Protein AF-A0A953YL49-F1 (afdb_monomer)

Secondary structure (DSSP, 8-state):
----SS--TTS-SSSS-SSEEEBSTT-TT-EEE-GGGS-GGGSEEEEEEEEE-SHHHHHHHTT-TT----TTSEEEE-S-STTTTTS--STTSPPPPHHHHHTT-----EEESS---TT--SSEEE--SS-GGGT-GGGG--TT-EEEEETTTTEEEE-S-HHHHHHHHH-

Mean predicted aligned error: 2.86 Å

Solvent-accessible surface area (backbone atoms only — not comparable to full-atom values): 9321 Å² total; per-residue (Å²): 129,94,75,76,90,72,60,54,89,92,58,53,97,53,88,75,70,54,60,44,67,26,30,40,75,38,12,75,74,22,26,38,29,48,58,66,46,31,50,78,81,61,44,57,39,67,24,37,31,41,68,24,74,29,76,65,49,38,72,70,39,53,69,40,89,81,52,87,77,57,77,66,31,26,42,35,42,32,29,28,9,60,76,41,58,50,74,30,46,63,64,32,67,66,75,72,36,56,73,48,38,75,73,66,51,86,65,47,50,28,38,18,22,10,34,54,60,90,88,64,71,36,38,41,38,26,46,26,18,53,29,25,66,78,72,16,53,54,54,67,65,48,69,66,41,43,37,38,40,29,59,91,81,24,36,31,37,56,72,62,58,66,70,60,53,52,56,57,72,74,108

pLDDT: mean 96.92, std 3.8, range [72.56, 98.94]

Structure (mmCIF, N/CA/C/O backbone):
data_AF-A0A953YL49-F1
#
_entry.id   AF-A0A953YL49-F1
#
loop_
_atom_site.group_PDB
_atom_site.id
_atom_site.type_symbol
_atom_site.label_atom_id
_atom_site.label_alt_id
_atom_site.label_comp_id
_atom_site.label_asym_id
_atom_site.label_entity_id
_atom_site.label_seq_id
_atom_site.pdbx_PDB_ins_code
_atom_site.Cartn_x
_atom_site.Cartn_y
_atom_site.Cartn_z
_atom_site.occupancy
_atom_site.B_iso_or_equiv
_atom_site.auth_seq_id
_atom_site.auth_comp_id
_atom_site.auth_asym_id
_atom_site.auth_atom_id
_atom_site.pdbx_PDB_model_num
ATOM 1 N N . TRP A 1 1 ? 24.869 2.667 -34.609 1.00 75.44 1 TRP A N 1
ATOM 2 C CA . TRP A 1 1 ? 25.446 2.223 -33.330 1.00 75.44 1 TRP A CA 1
ATOM 3 C C . TRP A 1 1 ? 24.505 1.199 -32.722 1.00 75.44 1 TRP A C 1
ATOM 5 O O . TRP A 1 1 ? 23.346 1.554 -32.532 1.00 75.44 1 TRP A O 1
ATOM 15 N N . PRO A 1 2 ? 24.928 -0.059 -32.514 1.00 85.25 2 PRO A N 1
ATOM 16 C CA . PRO A 1 2 ? 24.156 -0.983 -31.685 1.00 85.25 2 PRO A CA 1
ATOM 17 C C . PRO A 1 2 ? 24.042 -0.392 -30.272 1.00 85.25 2 PRO A C 1
ATOM 19 O O . PRO A 1 2 ? 25.016 0.167 -29.769 1.00 85.25 2 PRO A O 1
ATOM 22 N N . GLN A 1 3 ? 22.850 -0.443 -29.679 1.00 90.25 3 GLN A N 1
ATOM 23 C CA . GLN A 1 3 ? 22.584 0.082 -28.339 1.00 90.25 3 GLN A CA 1
ATOM 24 C C . GLN A 1 3 ? 21.525 -0.770 -27.638 1.00 90.25 3 GLN A C 1
ATOM 26 O O . GLN A 1 3 ? 20.636 -1.313 -28.294 1.00 90.25 3 GLN A O 1
ATOM 31 N N . ASP A 1 4 ? 21.643 -0.867 -26.320 1.00 91.25 4 ASP A N 1
ATOM 32 C CA . ASP A 1 4 ? 20.820 -1.683 -25.425 1.00 91.25 4 ASP A CA 1
ATOM 33 C C . ASP A 1 4 ? 20.133 -0.866 -24.310 1.00 91.25 4 ASP A C 1
ATOM 35 O O . ASP A 1 4 ? 19.343 -1.415 -23.540 1.00 91.25 4 ASP A O 1
ATOM 39 N N . VAL A 1 5 ? 20.373 0.451 -24.260 1.00 94.19 5 VAL A N 1
ATOM 40 C CA . VAL A 1 5 ? 19.791 1.395 -23.289 1.00 94.19 5 VAL A CA 1
ATOM 41 C C . VAL A 1 5 ? 18.286 1.576 -23.509 1.00 94.19 5 VAL A C 1
ATOM 43 O O . VAL A 1 5 ? 17.507 1.544 -22.559 1.00 94.19 5 VAL A O 1
ATOM 46 N N . VAL A 1 6 ? 17.856 1.757 -24.762 1.00 93.44 6 VAL A N 1
ATOM 47 C CA . VAL A 1 6 ? 16.439 1.820 -25.151 1.00 93.44 6 VAL A CA 1
ATOM 48 C C . VAL A 1 6 ? 16.112 0.557 -25.932 1.00 93.44 6 VAL A C 1
ATOM 50 O O . VAL A 1 6 ? 16.508 0.414 -27.090 1.00 93.44 6 VAL A O 1
ATOM 53 N N . ARG A 1 7 ? 15.389 -0.363 -25.288 1.00 91.19 7 ARG A N 1
ATOM 54 C CA . ARG A 1 7 ? 15.035 -1.662 -25.868 1.00 91.19 7 ARG A CA 1
ATOM 55 C C . ARG A 1 7 ? 14.066 -1.521 -27.049 1.00 91.19 7 ARG A C 1
ATOM 57 O O . ARG A 1 7 ? 13.216 -0.626 -27.038 1.00 91.19 7 ARG A O 1
ATOM 64 N N . PRO A 1 8 ? 14.162 -2.399 -28.065 1.00 91.94 8 PRO A N 1
ATOM 65 C CA . PRO A 1 8 ? 13.213 -2.408 -29.170 1.00 91.94 8 PRO A CA 1
ATOM 66 C C . PRO A 1 8 ? 11.815 -2.804 -28.682 1.00 91.94 8 PRO A C 1
ATOM 68 O O . PRO A 1 8 ? 11.669 -3.565 -27.728 1.00 91.94 8 PRO A O 1
ATOM 71 N N . LEU A 1 9 ? 10.776 -2.354 -29.392 1.00 90.88 9 LEU A N 1
ATOM 72 C CA . LEU A 1 9 ? 9.380 -2.688 -29.068 1.00 90.88 9 LEU A CA 1
ATOM 73 C C . LEU A 1 9 ? 9.105 -4.200 -29.029 1.00 90.88 9 LEU A C 1
ATOM 75 O O . LEU A 1 9 ? 8.217 -4.634 -28.304 1.00 90.88 9 LEU A O 1
ATOM 79 N N . ALA A 1 10 ? 9.862 -4.992 -29.794 1.00 92.75 10 ALA A N 1
ATOM 80 C CA . ALA A 1 10 ? 9.749 -6.450 -29.820 1.00 92.75 10 ALA A CA 1
ATOM 81 C C . ALA A 1 10 ? 10.335 -7.139 -28.571 1.00 92.75 10 ALA A C 1
ATOM 83 O O . ALA A 1 10 ? 10.033 -8.302 -28.326 1.00 92.75 10 ALA A O 1
ATOM 84 N N . GLU A 1 11 ? 11.159 -6.443 -27.783 1.00 91.88 11 GLU A N 1
ATOM 85 C CA . GLU A 1 11 ? 11.846 -7.000 -26.614 1.00 91.88 11 GLU A CA 1
ATOM 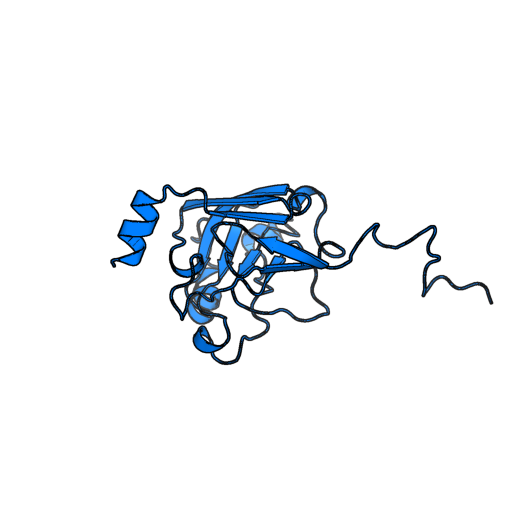86 C C . GLU A 1 11 ? 11.848 -6.004 -25.434 1.00 91.88 11 GLU A C 1
ATOM 88 O O . GLU A 1 11 ? 12.909 -5.556 -24.985 1.00 91.88 11 GLU A O 1
ATOM 93 N N . PRO A 1 12 ? 10.667 -5.592 -24.937 1.00 92.12 12 PRO A N 1
ATOM 94 C CA . PRO A 1 12 ? 10.574 -4.607 -23.869 1.00 92.12 12 PRO A CA 1
ATOM 95 C C . PRO A 1 12 ? 11.039 -5.195 -22.529 1.00 92.12 12 PRO A C 1
ATOM 97 O O . PRO A 1 12 ? 10.939 -6.397 -22.294 1.00 92.12 12 PRO A O 1
ATOM 100 N N . ILE A 1 13 ? 11.471 -4.329 -21.605 1.00 88.38 13 ILE A N 1
ATOM 101 C CA . ILE A 1 13 ? 11.835 -4.727 -20.229 1.00 88.38 13 ILE A CA 1
ATOM 102 C C . ILE A 1 13 ? 10.646 -5.383 -19.507 1.00 88.38 13 ILE A C 1
ATOM 104 O O . ILE A 1 13 ? 10.814 -6.340 -18.759 1.00 88.38 13 ILE A O 1
ATOM 108 N N . HIS A 1 14 ? 9.442 -4.864 -19.740 1.00 87.19 14 HIS A N 1
ATOM 109 C CA . HIS A 1 14 ? 8.196 -5.372 -19.187 1.00 87.19 14 HIS A CA 1
ATOM 110 C C . HIS A 1 14 ? 7.1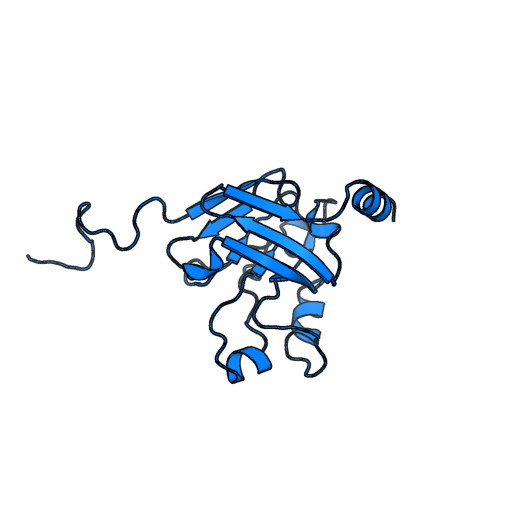22 -5.314 -20.273 1.00 87.19 14 HIS A C 1
ATOM 112 O O . HIS A 1 14 ? 6.990 -4.299 -20.960 1.00 87.19 14 HIS A O 1
ATOM 118 N N . GLN A 1 15 ? 6.353 -6.391 -20.438 1.00 85.31 15 GLN A N 1
ATOM 119 C CA . GLN A 1 15 ? 5.256 -6.414 -21.404 1.00 85.31 15 GLN A CA 1
ATOM 120 C C . GLN A 1 15 ? 4.010 -5.724 -20.832 1.00 85.31 15 GLN A C 1
ATOM 122 O O . GLN A 1 15 ? 3.578 -6.010 -19.719 1.00 85.31 15 GLN A O 1
ATOM 127 N N . GLY A 1 16 ? 3.414 -4.812 -21.601 1.00 82.88 16 GLY A N 1
ATOM 128 C CA . GLY A 1 16 ? 2.281 -3.994 -21.158 1.00 82.88 16 GLY A CA 1
ATOM 129 C C . GLY A 1 16 ? 2.701 -2.707 -20.434 1.00 82.88 16 GLY A C 1
ATOM 130 O O . GLY A 1 16 ? 3.853 -2.285 -20.495 1.00 82.88 16 GLY A O 1
ATOM 131 N N . GLY A 1 17 ? 1.749 -2.044 -19.771 1.00 86.12 17 GLY A N 1
ATOM 132 C CA . GLY A 1 17 ? 1.989 -0.756 -19.106 1.00 86.12 17 GLY A CA 1
ATOM 133 C C . GLY A 1 17 ? 2.930 -0.858 -17.899 1.00 86.12 17 GLY A C 1
ATOM 134 O O . GLY A 1 17 ? 2.946 -1.867 -17.205 1.00 86.12 17 GLY A O 1
ATOM 135 N N . GLY A 1 18 ? 3.696 0.196 -17.606 1.00 92.62 18 GLY A N 1
ATOM 136 C CA . GLY A 1 18 ? 4.557 0.234 -16.412 1.00 92.62 18 GLY A CA 1
ATOM 137 C C . GLY A 1 18 ? 3.798 0.477 -15.100 1.00 92.62 18 GLY A C 1
ATOM 138 O O . GLY A 1 18 ? 4.249 0.059 -14.033 1.00 92.62 18 GLY A O 1
ATOM 139 N N . ILE A 1 19 ? 2.635 1.127 -15.193 1.00 96.81 19 ILE A N 1
ATOM 140 C CA . ILE A 1 19 ? 1.732 1.453 -14.085 1.00 96.81 19 ILE A CA 1
ATOM 141 C C . ILE A 1 19 ? 0.364 0.837 -14.375 1.00 96.81 19 ILE A C 1
ATOM 143 O O . ILE A 1 19 ? -0.094 0.845 -15.520 1.00 96.81 19 ILE A O 1
ATOM 147 N N . ARG A 1 20 ? -0.297 0.338 -13.331 1.00 97.81 20 ARG A N 1
ATOM 148 C CA . ARG A 1 20 ? -1.678 -0.140 -13.370 1.00 97.81 20 ARG A CA 1
ATOM 149 C C . ARG A 1 20 ? -2.534 0.662 -12.394 1.00 97.81 20 ARG A C 1
ATOM 151 O O . ARG A 1 20 ? -2.117 0.896 -11.262 1.00 97.81 20 ARG A O 1
ATOM 158 N N . VAL A 1 21 ? -3.723 1.058 -12.844 1.00 98.38 21 VAL A N 1
ATOM 159 C CA . VAL A 1 21 ? -4.774 1.620 -11.986 1.00 98.38 21 VAL A CA 1
ATOM 160 C C . VAL A 1 21 ? -5.554 0.471 -11.354 1.00 98.38 21 VAL A C 1
ATOM 162 O O . VAL A 1 21 ? -5.901 -0.496 -12.039 1.00 98.38 21 VAL A O 1
ATOM 165 N N . LEU A 1 22 ? -5.812 0.589 -10.057 1.00 98.75 22 LEU A N 1
ATOM 166 C CA . LEU A 1 22 ? -6.608 -0.338 -9.264 1.00 98.75 22 LEU A CA 1
ATOM 167 C C . LEU A 1 22 ? -7.884 0.367 -8.805 1.00 98.75 22 LEU A C 1
ATOM 169 O O . LEU A 1 22 ? -7.834 1.543 -8.456 1.00 98.75 22 LEU A O 1
ATOM 173 N N . GLY A 1 23 ? -9.000 -0.352 -8.782 1.00 98.62 23 GLY A N 1
ATOM 174 C CA . GLY A 1 23 ? -10.228 0.041 -8.088 1.00 98.62 23 GLY A CA 1
ATOM 175 C C . GLY A 1 23 ? -10.692 -1.073 -7.150 1.00 98.62 23 GLY A C 1
ATOM 176 O O . GLY A 1 23 ? -10.004 -2.076 -6.996 1.00 98.62 23 GLY A O 1
ATOM 177 N N . GLY A 1 24 ? -11.865 -0.926 -6.548 1.00 98.38 24 GLY A N 1
ATOM 178 C CA . GLY A 1 24 ? -12.414 -1.888 -5.583 1.00 98.38 24 GLY A CA 1
ATOM 179 C C . GLY A 1 24 ? -12.893 -1.180 -4.323 1.00 98.38 24 GLY A C 1
ATOM 180 O O . GLY A 1 24 ? -12.782 0.047 -4.231 1.00 98.38 24 GLY A O 1
ATOM 181 N N . ASN A 1 25 ? -13.452 -1.918 -3.361 1.00 98.56 25 ASN A N 1
ATOM 182 C CA . ASN A 1 25 ? -14.051 -1.284 -2.182 1.00 98.56 25 ASN A CA 1
ATOM 183 C C . ASN A 1 25 ? -13.020 -0.554 -1.296 1.00 98.56 25 ASN A C 1
ATOM 185 O O . ASN A 1 25 ? -13.386 0.405 -0.623 1.00 98.56 25 ASN A O 1
ATOM 189 N N . LEU A 1 26 ? -11.739 -0.945 -1.339 1.00 98.69 26 LEU A N 1
ATOM 190 C CA . LEU A 1 26 ? -10.672 -0.298 -0.571 1.00 98.69 26 LEU A CA 1
ATOM 191 C C . LEU A 1 26 ? -10.179 1.007 -1.221 1.00 98.69 26 LEU A C 1
ATOM 193 O O . LEU A 1 26 ? -9.696 1.898 -0.527 1.00 98.69 26 LEU A O 1
ATOM 197 N N . ALA A 1 27 ? -10.324 1.140 -2.542 1.00 98.62 27 ALA A N 1
ATOM 198 C CA . ALA A 1 27 ? -9.884 2.302 -3.315 1.00 98.62 27 ALA A CA 1
ATOM 199 C C . ALA A 1 27 ? -10.967 2.741 -4.323 1.00 98.62 27 ALA A C 1
ATOM 201 O O . ALA A 1 27 ? -10.786 2.588 -5.535 1.00 98.62 27 ALA A O 1
ATOM 202 N N . PRO A 1 28 ? -12.111 3.277 -3.858 1.00 98.38 28 PRO A N 1
ATOM 203 C CA . PRO A 1 28 ? -13.258 3.558 -4.723 1.00 98.38 28 PRO A CA 1
ATOM 204 C C . PRO A 1 28 ? -13.002 4.692 -5.727 1.00 98.38 28 PRO A C 1
ATOM 206 O O . PRO A 1 28 ? -13.587 4.678 -6.807 1.00 98.38 28 PRO A O 1
ATOM 209 N N . ASN A 1 29 ? -12.088 5.624 -5.422 1.00 98.56 29 ASN A N 1
ATOM 210 C CA . ASN A 1 29 ? -11.627 6.648 -6.372 1.00 98.56 29 ASN A CA 1
ATOM 211 C C . ASN A 1 29 ? -10.316 6.252 -7.071 1.00 98.56 29 ASN A C 1
ATOM 213 O O . ASN A 1 29 ? -9.732 7.049 -7.805 1.00 98.56 29 ASN A O 1
ATOM 217 N N . GLY A 1 30 ? -9.862 5.025 -6.843 1.00 98.69 30 GLY A N 1
ATOM 218 C CA . GLY A 1 30 ? -8.684 4.448 -7.454 1.00 98.69 30 GLY A CA 1
ATOM 219 C C . GLY A 1 30 ? -7.437 4.472 -6.576 1.00 98.69 30 GLY A C 1
ATOM 220 O O . GLY A 1 30 ? -7.346 5.161 -5.560 1.00 98.69 30 GLY A O 1
ATOM 221 N N . ALA A 1 31 ? -6.471 3.672 -7.006 1.00 98.88 31 ALA A N 1
ATOM 222 C CA . ALA A 1 31 ? -5.101 3.613 -6.522 1.00 98.88 31 ALA A CA 1
ATOM 223 C C . ALA A 1 31 ? -4.185 3.234 -7.694 1.00 98.88 31 ALA A C 1
ATOM 225 O O . ALA A 1 31 ? -4.664 2.840 -8.763 1.00 98.88 31 ALA A O 1
ATOM 226 N N . ILE A 1 32 ? -2.869 3.317 -7.511 1.00 98.62 32 ILE A N 1
ATOM 227 C CA . ILE A 1 32 ? -1.908 2.921 -8.547 1.00 98.62 32 ILE A CA 1
ATOM 228 C C . ILE A 1 32 ? -0.831 1.985 -8.010 1.00 98.62 32 ILE A C 1
ATOM 230 O O . ILE A 1 32 ? -0.435 2.067 -6.851 1.00 98.62 32 ILE A O 1
ATOM 234 N N . ILE A 1 33 ? -0.312 1.131 -8.890 1.00 98.56 33 ILE A N 1
ATOM 235 C CA . ILE A 1 33 ? 0.870 0.298 -8.644 1.00 98.56 33 ILE A CA 1
ATOM 236 C C . ILE A 1 33 ? 1.813 0.357 -9.846 1.00 98.56 33 ILE A C 1
ATOM 238 O O . ILE A 1 33 ? 1.382 0.270 -11.000 1.00 98.56 33 ILE A O 1
ATOM 242 N N . LYS A 1 34 ? 3.120 0.480 -9.590 1.00 97.75 34 LYS A N 1
ATOM 243 C CA . LYS A 1 34 ? 4.165 0.391 -10.622 1.00 97.75 34 LYS A CA 1
ATOM 244 C C . LYS A 1 34 ? 4.495 -1.081 -10.899 1.00 97.75 34 LYS A C 1
ATOM 246 O O . LYS A 1 34 ? 5.513 -1.590 -10.437 1.00 97.75 34 LYS A O 1
ATOM 251 N N . GLN A 1 35 ? 3.622 -1.767 -11.640 1.00 95.88 35 GLN A N 1
ATOM 252 C CA . GLN A 1 35 ? 3.720 -3.215 -11.880 1.00 95.88 35 GLN A CA 1
ATOM 253 C C . GLN A 1 35 ? 5.043 -3.656 -12.532 1.00 95.88 35 GLN A C 1
ATOM 255 O O . GLN A 1 35 ? 5.523 -4.744 -12.241 1.00 95.88 35 GLN A O 1
ATOM 260 N N . ALA A 1 36 ? 5.692 -2.791 -13.323 1.00 95.06 36 ALA A N 1
ATOM 261 C CA . ALA A 1 36 ? 6.989 -3.103 -13.933 1.00 95.06 36 ALA A CA 1
ATOM 262 C C . ALA A 1 36 ? 8.163 -3.192 -12.937 1.00 95.06 36 ALA A C 1
ATOM 264 O O . ALA A 1 36 ? 9.233 -3.663 -13.309 1.00 95.06 36 ALA A O 1
ATOM 265 N N . ALA A 1 37 ? 7.990 -2.726 -11.696 1.00 95.12 37 ALA A N 1
ATOM 266 C CA . ALA A 1 37 ? 8.998 -2.821 -10.638 1.00 95.12 37 ALA A CA 1
ATOM 267 C C . ALA A 1 37 ? 8.550 -3.701 -9.462 1.00 95.12 37 ALA A C 1
ATOM 269 O O . ALA A 1 37 ? 9.229 -3.722 -8.437 1.00 95.12 37 ALA A O 1
ATOM 270 N N . ALA A 1 38 ? 7.409 -4.379 -9.589 1.00 96.81 38 ALA A N 1
ATOM 271 C CA . ALA A 1 38 ? 6.856 -5.254 -8.566 1.00 96.81 38 ALA A CA 1
ATOM 272 C C . ALA A 1 38 ? 7.342 -6.699 -8.744 1.00 96.81 38 ALA A C 1
ATOM 274 O O . ALA A 1 38 ? 7.769 -7.108 -9.827 1.00 96.81 38 ALA A O 1
ATOM 275 N N . THR A 1 39 ? 7.246 -7.493 -7.680 1.00 97.38 39 THR A N 1
ATOM 276 C CA . THR A 1 39 ? 7.551 -8.925 -7.736 1.00 97.38 39 THR A CA 1
ATOM 277 C C . THR A 1 39 ? 6.385 -9.666 -8.383 1.00 97.38 39 THR A C 1
ATOM 279 O O . THR A 1 39 ? 5.260 -9.610 -7.894 1.00 97.38 39 THR A O 1
ATOM 282 N N . ALA A 1 40 ? 6.648 -10.39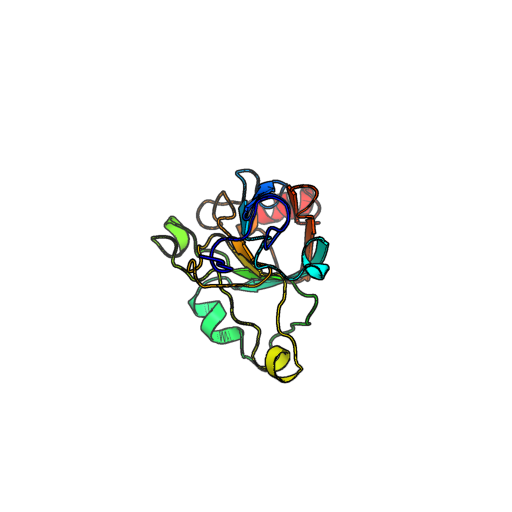9 -9.469 1.00 95.56 40 ALA A N 1
ATOM 283 C CA . ALA A 1 40 ? 5.606 -11.037 -10.278 1.00 95.56 40 ALA A CA 1
ATOM 284 C C . ALA A 1 40 ? 4.667 -11.957 -9.473 1.00 95.56 40 ALA A C 1
ATOM 286 O O . ALA A 1 40 ? 3.460 -11.952 -9.706 1.00 95.56 40 ALA A O 1
ATOM 287 N N . SER A 1 41 ? 5.197 -12.702 -8.497 1.00 97.31 41 SER A N 1
ATOM 288 C CA . SER A 1 41 ? 4.403 -13.595 -7.642 1.00 97.31 41 SER A CA 1
ATOM 289 C C . SER A 1 41 ? 3.484 -12.867 -6.657 1.00 97.31 41 SER A C 1
ATOM 291 O O . SER A 1 41 ? 2.559 -13.488 -6.152 1.00 97.31 41 SER A O 1
ATOM 293 N N . LEU A 1 42 ? 3.704 -11.573 -6.397 1.00 98.50 42 LEU A N 1
ATOM 294 C CA . LEU A 1 42 ? 2.889 -10.754 -5.490 1.00 98.50 42 LEU A CA 1
ATOM 295 C C . LEU A 1 42 ? 1.841 -9.901 -6.229 1.00 98.50 42 LEU A C 1
ATOM 297 O O . LEU A 1 42 ? 1.029 -9.232 -5.595 1.00 98.50 42 LEU A O 1
ATOM 301 N N . LEU A 1 43 ? 1.815 -9.928 -7.570 1.00 97.81 43 LEU A N 1
ATOM 302 C CA . LEU A 1 43 ? 0.818 -9.203 -8.377 1.00 97.81 43 LEU A CA 1
ATOM 303 C C . LEU A 1 43 ? -0.608 -9.757 -8.220 1.00 97.81 43 LEU A C 1
ATOM 305 O O . LEU A 1 43 ? -1.577 -9.096 -8.600 1.00 97.81 43 LEU A O 1
ATOM 309 N N . LYS A 1 44 ? -0.734 -10.962 -7.665 1.00 98.62 44 LYS A N 1
ATOM 310 C CA . LYS A 1 44 ? -1.988 -11.540 -7.199 1.00 98.62 44 LYS A CA 1
ATOM 311 C C . LYS A 1 44 ? -1.749 -12.127 -5.815 1.00 98.62 44 LYS A C 1
ATOM 313 O O . LYS A 1 44 ? -1.133 -13.180 -5.699 1.00 98.62 44 LYS A O 1
ATOM 318 N N . HIS A 1 45 ? -2.209 -11.427 -4.787 1.00 98.81 45 HIS A N 1
ATOM 319 C CA . HIS A 1 45 ? -1.890 -11.727 -3.392 1.00 98.81 45 HIS A CA 1
ATOM 320 C C . HIS A 1 45 ? -3.109 -11.503 -2.504 1.00 98.81 45 HIS A C 1
ATOM 322 O O . HIS A 1 45 ? -3.929 -10.624 -2.772 1.00 98.81 45 HIS A O 1
ATOM 328 N N . ALA A 1 46 ? -3.226 -12.282 -1.437 1.00 98.75 46 ALA A N 1
ATOM 329 C CA . ALA A 1 46 ? -4.169 -12.020 -0.362 1.00 98.75 46 ALA A CA 1
ATOM 330 C C . ALA A 1 46 ? -3.453 -12.242 0.965 1.00 98.75 46 ALA A C 1
ATOM 332 O O . ALA A 1 46 ? -2.724 -13.222 1.110 1.00 98.75 46 ALA A O 1
ATOM 333 N N . GLY A 1 47 ? -3.644 -11.326 1.904 1.00 98.75 47 GLY A N 1
ATOM 334 C CA . GLY A 1 47 ? -2.923 -11.349 3.166 1.00 98.75 47 GLY A CA 1
ATOM 335 C C . GLY A 1 47 ? -3.636 -10.566 4.250 1.00 98.75 47 GLY A C 1
ATOM 336 O O . GLY A 1 47 ? -4.562 -9.791 3.992 1.00 98.75 47 GLY A O 1
ATOM 337 N N . ARG A 1 48 ? -3.182 -10.787 5.480 1.00 98.81 48 ARG A N 1
ATOM 338 C CA . ARG A 1 48 ? -3.655 -10.078 6.663 1.00 98.81 48 ARG A CA 1
ATOM 339 C C . ARG A 1 48 ? -3.075 -8.666 6.699 1.00 98.81 48 ARG A C 1
ATOM 341 O O . ARG A 1 48 ? -1.889 -8.488 6.446 1.00 98.81 48 ARG A O 1
ATOM 348 N N . ALA A 1 49 ? -3.885 -7.677 7.046 1.00 98.94 49 ALA A N 1
ATOM 349 C CA . ALA A 1 49 ? -3.444 -6.310 7.252 1.00 98.94 49 ALA A CA 1
ATOM 350 C C . ALA A 1 49 ? -2.634 -6.178 8.551 1.00 98.94 49 ALA A C 1
ATOM 352 O O . ALA A 1 49 ? -3.063 -6.659 9.603 1.00 98.94 49 ALA A O 1
ATOM 353 N N . VAL A 1 50 ? -1.496 -5.489 8.455 1.00 98.94 50 VAL A N 1
ATOM 354 C CA . VAL A 1 50 ? -0.727 -4.944 9.580 1.00 98.94 50 VAL A CA 1
ATOM 355 C C . VAL A 1 50 ? -0.704 -3.427 9.418 1.00 98.94 50 VAL A C 1
ATOM 357 O O . VAL A 1 50 ? -0.090 -2.901 8.485 1.00 98.94 50 VAL A O 1
ATOM 360 N N . VAL A 1 51 ? -1.436 -2.733 10.282 1.00 98.88 51 VAL A N 1
ATOM 361 C CA . VAL A 1 51 ? -1.804 -1.325 10.144 1.00 98.88 51 VAL A CA 1
ATOM 362 C C . VAL A 1 51 ? -0.873 -0.432 10.955 1.00 98.88 51 VAL A C 1
ATOM 364 O O . VAL A 1 51 ? -0.617 -0.658 12.136 1.00 98.88 51 VAL A O 1
ATOM 367 N N . PHE A 1 52 ? -0.415 0.628 10.297 1.00 98.88 52 PHE A N 1
ATOM 368 C CA . PHE A 1 52 ? 0.289 1.753 10.885 1.00 98.88 52 PHE A CA 1
ATOM 369 C C . PHE A 1 52 ? -0.550 3.019 10.719 1.00 98.88 52 PHE A C 1
ATOM 371 O O . PHE A 1 52 ? -0.923 3.408 9.606 1.00 98.88 52 PHE A O 1
ATOM 378 N N . ASP A 1 53 ? -0.837 3.672 11.838 1.00 97.75 53 ASP A N 1
ATOM 379 C CA . ASP A 1 53 ? -1.783 4.787 11.915 1.00 97.75 53 ASP A CA 1
ATOM 380 C C . ASP A 1 53 ? -1.223 6.122 11.420 1.00 97.75 53 ASP A C 1
ATOM 382 O O . ASP A 1 53 ? -1.967 7.035 11.056 1.00 97.75 53 ASP A O 1
ATOM 386 N N . SER A 1 54 ? 0.099 6.261 11.462 1.00 97.00 54 SER A N 1
ATOM 387 C CA . SER A 1 54 ? 0.815 7.474 11.087 1.00 97.00 54 SER A CA 1
ATOM 388 C C . SER A 1 54 ? 2.287 7.171 10.818 1.00 97.00 54 SER A C 1
ATOM 390 O O . SER A 1 54 ? 2.793 6.098 11.147 1.00 97.00 54 SER A O 1
ATOM 392 N N . LEU A 1 55 ? 3.021 8.157 10.296 1.00 97.38 55 LEU A N 1
ATOM 393 C CA . LEU A 1 55 ? 4.479 8.059 10.146 1.00 97.38 55 LEU A CA 1
ATOM 394 C C . LEU A 1 55 ? 5.199 7.827 11.478 1.00 97.38 55 LEU A C 1
ATOM 396 O O . LEU A 1 55 ? 6.231 7.160 11.509 1.00 97.38 55 LEU A O 1
ATOM 400 N N . ARG A 1 56 ? 4.655 8.374 12.571 1.00 97.75 56 ARG A N 1
ATOM 401 C CA . ARG A 1 56 ? 5.194 8.174 13.915 1.00 97.75 56 ARG A CA 1
ATOM 402 C C . ARG A 1 56 ? 4.998 6.732 14.370 1.00 97.75 56 ARG A C 1
ATOM 404 O O . ARG A 1 56 ? 5.961 6.103 14.785 1.00 97.75 56 ARG A O 1
ATOM 411 N N . ASP A 1 57 ? 3.780 6.219 14.230 1.00 98.44 57 ASP A N 1
ATOM 412 C CA . ASP A 1 57 ? 3.437 4.838 14.583 1.00 98.44 57 ASP A CA 1
ATOM 413 C C . ASP A 1 57 ? 4.277 3.831 13.782 1.00 98.44 57 ASP A C 1
ATOM 415 O O . ASP A 1 57 ? 4.866 2.908 14.342 1.00 98.44 57 ASP A O 1
ATOM 419 N N . LEU A 1 58 ? 4.443 4.079 12.477 1.00 98.50 58 LEU A N 1
ATOM 420 C CA . LEU A 1 58 ? 5.336 3.299 11.624 1.00 98.50 58 LEU A CA 1
ATOM 421 C C . LEU A 1 58 ? 6.773 3.289 12.160 1.00 98.50 58 LEU A C 1
ATOM 423 O O . LEU A 1 58 ? 7.357 2.218 12.318 1.00 98.50 58 LEU A O 1
ATOM 427 N N . ALA A 1 59 ? 7.342 4.462 12.448 1.00 98.00 59 ALA A N 1
ATOM 428 C CA . ALA A 1 59 ? 8.714 4.579 12.936 1.00 98.00 59 ALA A CA 1
ATOM 429 C C . ALA A 1 59 ? 8.923 3.905 14.304 1.00 98.00 59 ALA A C 1
ATOM 431 O O . ALA A 1 59 ? 9.997 3.364 14.558 1.00 98.00 59 ALA A O 1
ATOM 432 N N . GLU A 1 60 ? 7.911 3.927 15.174 1.00 98.25 60 GLU A N 1
ATOM 433 C CA . GLU A 1 60 ? 7.966 3.326 16.509 1.00 98.25 60 GLU A CA 1
ATOM 434 C C . GLU A 1 60 ? 7.795 1.794 16.474 1.00 98.25 60 GLU A C 1
ATOM 436 O O . GLU A 1 60 ? 8.407 1.095 17.284 1.00 98.25 60 GLU A O 1
ATOM 441 N N . ARG A 1 61 ? 7.001 1.248 15.537 1.00 98.31 61 ARG A N 1
ATOM 442 C CA . ARG A 1 61 ? 6.606 -0.175 15.544 1.00 98.31 61 ARG A CA 1
ATOM 443 C C . ARG A 1 61 ? 7.274 -1.066 14.505 1.00 98.31 61 ARG A C 1
ATOM 445 O O . ARG A 1 61 ? 7.390 -2.259 14.775 1.00 98.31 61 ARG A O 1
ATOM 452 N N . ILE A 1 62 ? 7.675 -0.557 13.335 1.00 98.56 62 ILE A N 1
ATOM 453 C CA . ILE A 1 62 ? 8.034 -1.409 12.179 1.00 98.56 62 ILE A CA 1
ATOM 454 C C . ILE A 1 62 ? 9.158 -2.414 12.476 1.00 98.56 62 ILE A C 1
ATOM 456 O O . ILE A 1 62 ? 9.132 -3.545 11.993 1.00 98.56 62 ILE A O 1
ATOM 460 N N . ASP A 1 63 ? 10.114 -2.016 13.315 1.00 98.44 63 ASP A N 1
ATOM 461 C CA . ASP A 1 63 ? 11.266 -2.832 13.705 1.00 98.44 63 ASP A CA 1
ATOM 462 C C . ASP A 1 63 ? 11.154 -3.396 15.128 1.00 98.44 63 ASP A C 1
ATOM 464 O O . ASP A 1 63 ? 12.115 -3.976 15.642 1.00 98.44 63 ASP A O 1
ATOM 468 N N . SER A 1 64 ? 9.988 -3.257 15.768 1.00 98.06 64 SER A N 1
ATOM 469 C CA . SER A 1 64 ? 9.739 -3.872 17.068 1.00 98.06 64 SER A CA 1
ATOM 470 C C . SER A 1 64 ? 9.867 -5.400 16.960 1.00 98.06 64 SER A C 1
ATOM 472 O O . SER A 1 64 ? 9.293 -6.003 16.043 1.00 98.06 64 SER A O 1
ATOM 474 N N . PRO A 1 65 ? 10.581 -6.068 17.889 1.00 96.44 65 PRO A N 1
ATOM 475 C CA . PRO A 1 65 ? 10.629 -7.529 17.914 1.00 96.44 65 PRO A CA 1
ATOM 476 C C . PRO A 1 65 ? 9.224 -8.132 18.069 1.00 96.44 65 PRO A C 1
ATOM 478 O O . PRO A 1 65 ? 8.927 -9.149 17.435 1.00 96.44 65 PRO A O 1
ATOM 481 N N . ASP A 1 66 ? 8.355 -7.439 18.808 1.00 97.25 66 ASP A N 1
ATOM 482 C CA . ASP A 1 66 ? 6.999 -7.864 19.163 1.00 97.25 66 ASP A CA 1
ATOM 483 C C . ASP A 1 66 ? 5.956 -7.552 18.081 1.00 97.25 66 ASP A C 1
ATOM 485 O O . ASP A 1 66 ? 4.795 -7.925 18.231 1.00 97.25 66 ASP A O 1
ATOM 489 N N . LEU A 1 67 ? 6.337 -6.882 16.984 1.00 98.44 67 LEU A N 1
ATOM 490 C CA . LEU A 1 67 ? 5.422 -6.633 15.870 1.00 98.44 67 LEU A CA 1
ATOM 491 C C . LEU A 1 67 ? 4.940 -7.969 15.295 1.00 98.44 67 LEU A C 1
ATOM 493 O O . LEU A 1 67 ? 5.721 -8.688 14.678 1.00 98.44 67 LEU A O 1
ATOM 497 N N . ASP A 1 68 ? 3.671 -8.316 15.460 1.00 98.31 68 ASP A N 1
ATOM 498 C CA . ASP A 1 68 ? 3.102 -9.503 14.827 1.00 98.31 68 ASP A CA 1
ATOM 499 C C . ASP A 1 68 ? 2.991 -9.282 13.308 1.00 98.31 68 ASP A C 1
ATOM 501 O O . ASP A 1 68 ? 2.094 -8.592 12.832 1.00 98.31 68 ASP A O 1
ATOM 505 N N . VAL A 1 69 ? 3.955 -9.821 12.553 1.00 98.69 69 VAL A N 1
ATOM 506 C CA . VAL A 1 69 ? 4.037 -9.690 11.095 1.00 98.69 69 VAL A CA 1
ATOM 507 C C . VAL A 1 69 ? 4.734 -10.901 10.474 1.00 98.69 69 VAL A C 1
ATOM 509 O O . VAL A 1 69 ? 5.811 -11.319 10.916 1.00 98.69 69 VAL A O 1
ATOM 512 N N . ALA A 1 70 ? 4.130 -11.435 9.420 1.00 98.62 70 ALA A N 1
ATOM 513 C CA . ALA A 1 70 ? 4.633 -12.517 8.586 1.00 98.62 70 ALA A CA 1
ATOM 514 C C . ALA A 1 70 ? 4.960 -12.018 7.159 1.00 98.62 70 ALA A C 1
ATOM 516 O O . ALA A 1 70 ? 4.481 -10.960 6.751 1.00 98.62 70 ALA A O 1
ATOM 517 N N . PRO A 1 71 ? 5.762 -12.759 6.367 1.00 98.44 71 PRO A N 1
ATOM 518 C CA . PRO A 1 71 ? 6.115 -12.362 4.997 1.00 98.44 71 PRO A CA 1
ATOM 519 C C . PRO A 1 71 ? 4.920 -12.150 4.053 1.00 98.44 71 PRO A C 1
ATOM 521 O O . PRO A 1 71 ? 5.005 -11.310 3.161 1.00 98.44 71 PRO A O 1
ATOM 524 N N . ASP A 1 72 ? 3.830 -12.895 4.261 1.00 98.56 72 ASP A N 1
ATOM 525 C CA . ASP A 1 72 ? 2.618 -12.841 3.433 1.00 98.56 72 ASP A CA 1
ATOM 526 C C . ASP A 1 72 ? 1.594 -11.798 3.920 1.00 98.56 72 ASP A C 1
ATOM 528 O O . ASP A 1 72 ? 0.551 -11.610 3.289 1.00 98.56 72 ASP A O 1
ATOM 532 N N . ASP A 1 73 ? 1.875 -11.098 5.021 1.00 98.94 73 ASP A N 1
ATOM 533 C CA . ASP A 1 73 ? 1.028 -10.005 5.494 1.00 98.94 73 ASP A CA 1
ATOM 534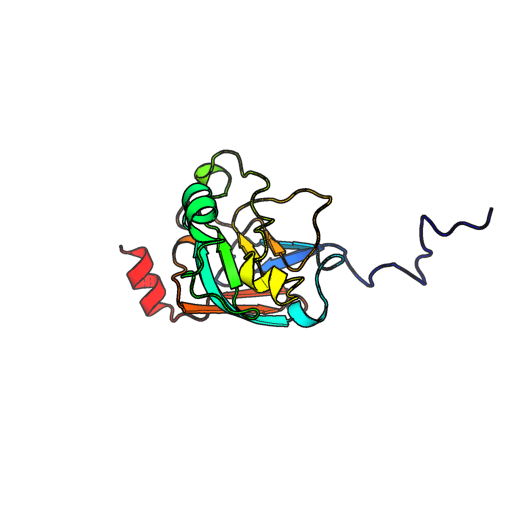 C C . ASP A 1 73 ? 1.153 -8.768 4.584 1.00 98.94 73 ASP A C 1
ATOM 536 O O . ASP A 1 73 ? 2.120 -8.583 3.839 1.00 98.94 73 ASP A O 1
ATOM 540 N N . ILE A 1 74 ? 0.149 -7.897 4.654 1.00 98.94 74 ILE A N 1
ATOM 541 C CA . ILE A 1 74 ? 0.061 -6.647 3.905 1.00 98.94 74 ILE A CA 1
ATOM 542 C C . ILE A 1 74 ? 0.283 -5.494 4.874 1.00 98.94 74 ILE A C 1
ATOM 544 O O . ILE A 1 74 ? -0.532 -5.266 5.768 1.00 98.94 74 ILE A O 1
ATOM 548 N N . LEU A 1 75 ? 1.356 -4.728 4.675 1.00 98.94 75 LEU A N 1
ATOM 549 C CA . LEU A 1 75 ? 1.571 -3.525 5.479 1.00 98.94 75 LEU A CA 1
ATOM 550 C C . LEU A 1 75 ? 0.674 -2.401 4.967 1.00 98.94 75 LEU A C 1
ATOM 552 O O . LEU A 1 75 ? 0.664 -2.101 3.770 1.00 98.94 75 LEU A O 1
ATOM 556 N N . VAL A 1 76 ? -0.036 -1.752 5.878 1.00 98.94 76 VAL A N 1
ATOM 557 C CA . VAL A 1 76 ? -0.981 -0.678 5.583 1.00 98.94 76 VAL A CA 1
ATOM 558 C C . VAL A 1 76 ? -0.525 0.570 6.321 1.00 98.94 76 VAL A C 1
ATOM 560 O O . VAL A 1 76 ? -0.473 0.568 7.542 1.00 98.94 76 VAL A O 1
ATOM 563 N N . LEU A 1 77 ? -0.210 1.646 5.606 1.00 98.88 77 LEU A N 1
ATOM 564 C CA . LEU A 1 77 ? 0.005 2.962 6.211 1.00 98.88 77 LEU A CA 1
ATOM 565 C C . LEU A 1 77 ? -1.163 3.871 5.841 1.00 98.88 77 LEU A C 1
ATOM 567 O O . LEU A 1 77 ? -1.408 4.112 4.657 1.00 98.88 77 LEU A O 1
ATOM 571 N N . ARG A 1 78 ? -1.855 4.393 6.851 1.00 98.44 78 ARG A N 1
ATOM 572 C CA . ARG A 1 78 ? -2.928 5.378 6.676 1.00 98.44 78 ARG A CA 1
ATOM 573 C C . ARG A 1 78 ? -2.519 6.751 7.204 1.00 98.44 78 ARG A C 1
ATOM 575 O O . ARG A 1 78 ? -1.500 6.894 7.877 1.00 98.44 78 ARG A O 1
ATOM 582 N N . ASN A 1 79 ? -3.309 7.770 6.864 1.00 98.50 79 ASN A N 1
ATOM 583 C CA . ASN A 1 79 ? -3.072 9.169 7.236 1.00 98.50 79 ASN A CA 1
ATOM 584 C C . ASN A 1 79 ? -1.747 9.727 6.694 1.00 98.50 79 ASN A C 1
ATOM 586 O O . ASN A 1 79 ? -1.152 10.625 7.286 1.00 98.50 79 ASN A O 1
ATOM 590 N N . ALA A 1 80 ? -1.297 9.224 5.545 1.00 98.50 80 ALA A N 1
ATOM 591 C CA . ALA A 1 80 ? -0.117 9.704 4.836 1.00 98.50 80 ALA A CA 1
ATOM 592 C C . ALA A 1 80 ? -0.469 10.396 3.503 1.00 98.50 80 ALA A C 1
ATOM 594 O O . ALA A 1 80 ? 0.406 10.666 2.676 1.00 98.50 80 ALA A O 1
ATOM 595 N N . GLY A 1 81 ? -1.754 10.715 3.316 1.00 98.50 81 GLY A N 1
ATOM 596 C CA . GLY A 1 81 ? -2.296 11.438 2.173 1.00 98.50 81 GLY A CA 1
ATOM 597 C C . GLY A 1 81 ? -2.099 12.965 2.204 1.00 98.50 81 GLY A C 1
ATOM 598 O O . GLY A 1 81 ? -1.390 13.501 3.067 1.00 98.50 81 GLY A O 1
ATOM 599 N N . PRO A 1 82 ? -2.698 13.692 1.237 1.00 98.62 82 PRO A N 1
ATOM 600 C CA . PRO A 1 82 ? -2.604 15.149 1.127 1.00 98.62 82 PRO A CA 1
ATOM 601 C C . PRO A 1 82 ? -3.047 15.932 2.364 1.00 98.62 82 PRO A C 1
ATOM 603 O O . PRO A 1 82 ? -2.446 16.971 2.643 1.00 98.62 82 PRO A O 1
ATOM 606 N N . LYS A 1 83 ? -4.074 15.475 3.086 1.00 98.19 83 LYS A N 1
ATOM 607 C CA . LYS A 1 83 ? -4.541 16.105 4.328 1.00 98.19 83 LYS A CA 1
ATOM 608 C C . LYS A 1 83 ? -4.020 15.407 5.577 1.00 98.19 83 LYS A C 1
ATOM 610 O O . LYS A 1 83 ? -3.821 16.093 6.571 1.00 98.19 83 LYS A O 1
ATOM 615 N N . GLY A 1 84 ? -3.819 14.088 5.533 1.00 97.38 84 GLY A N 1
ATOM 616 C CA . GLY A 1 84 ? -3.388 13.304 6.694 1.00 97.38 84 GLY A CA 1
ATOM 617 C C . GLY A 1 84 ? -2.004 13.692 7.213 1.00 97.38 84 GLY A C 1
ATOM 618 O O . GLY A 1 84 ? -1.879 14.170 8.338 1.00 97.38 84 GLY A O 1
ATOM 619 N N . ALA A 1 85 ? -0.969 13.534 6.381 1.00 96.50 85 ALA A N 1
ATOM 620 C CA . ALA A 1 85 ? 0.415 13.864 6.747 1.00 96.50 85 ALA A CA 1
ATOM 621 C C . ALA A 1 85 ? 0.803 15.331 6.495 1.00 96.50 85 ALA A C 1
ATOM 623 O O . ALA A 1 85 ? 1.913 15.743 6.833 1.00 96.50 85 ALA A O 1
ATOM 624 N N . PRO A 1 86 ? -0.164 16.167 6.105 1.00 96.50 86 PRO A N 1
ATOM 625 C CA . PRO A 1 86 ? -0.112 17.108 4.978 1.00 96.50 86 PRO A CA 1
ATOM 626 C C . PRO A 1 86 ? 0.837 16.828 3.799 1.00 96.50 86 PRO A C 1
ATOM 628 O O . PRO A 1 86 ? 1.973 16.389 3.946 1.00 96.50 86 PRO A O 1
ATOM 631 N N . GLY A 1 87 ? 0.399 17.184 2.588 1.00 97.50 87 GLY A N 1
ATOM 632 C CA . GLY A 1 87 ? 1.264 17.266 1.402 1.00 97.50 87 GLY A CA 1
ATOM 633 C C . GLY A 1 87 ? 1.669 15.924 0.783 1.00 97.50 87 GLY A C 1
ATOM 634 O O . GLY A 1 87 ? 2.415 15.919 -0.198 1.00 97.50 87 GLY A O 1
ATOM 635 N N . MET A 1 88 ? 1.148 14.806 1.302 1.00 98.38 88 MET A N 1
ATOM 636 C CA . MET A 1 88 ? 1.312 13.462 0.742 1.00 98.38 88 MET A CA 1
ATOM 637 C C . MET A 1 88 ? 2.798 13.090 0.539 1.00 98.38 88 MET A C 1
ATOM 639 O O . MET A 1 88 ? 3.287 13.084 -0.600 1.00 98.38 88 MET A O 1
ATOM 643 N N . PRO A 1 89 ? 3.562 12.841 1.619 1.00 97.81 89 PRO A N 1
ATOM 644 C CA . PRO A 1 89 ? 4.989 12.540 1.542 1.00 97.81 89 PRO A CA 1
ATOM 645 C C . PRO A 1 89 ? 5.278 11.237 0.782 1.00 97.81 89 PRO A C 1
ATOM 647 O O . PRO A 1 89 ? 4.399 10.409 0.537 1.00 97.81 89 PRO A O 1
ATOM 650 N N . GLU A 1 90 ? 6.548 11.023 0.438 1.00 98.06 90 GLU A N 1
ATOM 651 C CA . GLU A 1 90 ? 7.029 9.793 -0.211 1.00 98.06 90 GLU A CA 1
ATOM 652 C C . GLU A 1 90 ? 7.199 8.622 0.776 1.00 98.06 90 GLU A C 1
ATOM 654 O O . GLU A 1 90 ? 8.181 7.887 0.729 1.00 98.06 90 GLU A O 1
ATOM 659 N N . ALA A 1 91 ? 6.238 8.456 1.686 1.00 97.50 91 ALA A N 1
ATOM 660 C CA . ALA A 1 91 ? 6.261 7.468 2.763 1.00 97.50 91 ALA A CA 1
ATOM 661 C C . ALA A 1 91 ? 5.572 6.135 2.416 1.00 97.50 91 ALA A C 1
ATOM 663 O O . ALA A 1 91 ? 5.543 5.222 3.235 1.00 97.50 91 ALA A O 1
ATOM 664 N N . GLY A 1 92 ? 5.038 5.996 1.200 1.00 97.50 92 GLY A N 1
ATOM 665 C CA . GLY A 1 92 ? 4.433 4.752 0.719 1.00 97.50 92 GLY A CA 1
ATOM 666 C C . GLY A 1 92 ? 5.456 3.646 0.455 1.00 97.50 92 GLY A C 1
ATOM 667 O O . GLY A 1 92 ? 5.085 2.477 0.372 1.00 97.50 92 GLY A O 1
ATOM 668 N N . TYR A 1 93 ? 6.750 3.984 0.380 1.00 97.62 93 TYR A N 1
ATOM 669 C CA . TYR A 1 93 ? 7.844 3.010 0.391 1.00 97.62 93 TYR A CA 1
ATOM 670 C C . TYR A 1 93 ? 8.100 2.491 1.815 1.00 97.62 93 TYR A C 1
ATOM 672 O O . TYR A 1 93 ? 9.169 2.702 2.386 1.00 97.62 93 TYR A O 1
ATOM 680 N N . ILE A 1 94 ? 7.090 1.833 2.397 1.00 98.44 94 ILE A N 1
ATOM 681 C CA . ILE A 1 94 ? 7.176 1.235 3.733 1.00 98.44 94 ILE A CA 1
ATOM 682 C C . ILE A 1 94 ? 8.343 0.226 3.730 1.00 98.44 94 ILE A C 1
ATOM 684 O O . ILE A 1 94 ? 8.396 -0.635 2.836 1.00 98.44 94 ILE A O 1
ATOM 688 N N . PRO A 1 95 ? 9.306 0.325 4.665 1.00 97.94 95 PRO A N 1
ATOM 689 C CA . P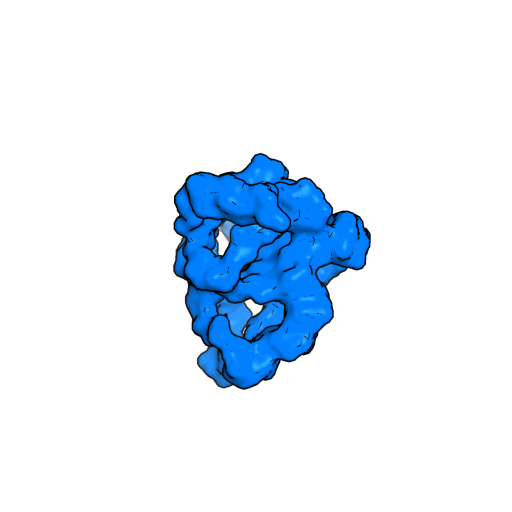RO A 1 95 ? 10.422 -0.607 4.713 1.00 97.94 95 PRO A CA 1
ATOM 690 C C . PRO A 1 95 ? 9.936 -2.012 5.084 1.00 97.94 95 PRO A C 1
ATOM 692 O O . PRO A 1 95 ? 8.953 -2.178 5.801 1.00 97.94 95 PRO A O 1
ATOM 695 N N . ILE A 1 96 ? 10.644 -3.033 4.599 1.00 98.56 96 ILE A N 1
ATOM 696 C CA . ILE A 1 96 ? 10.443 -4.404 5.079 1.00 98.56 96 ILE A CA 1
ATOM 697 C C . ILE A 1 96 ? 10.902 -4.450 6.547 1.00 98.56 96 ILE A C 1
ATOM 699 O O . ILE A 1 96 ? 12.038 -4.033 6.799 1.00 98.56 96 ILE A O 1
ATOM 703 N N . PRO A 1 97 ? 10.087 -4.962 7.494 1.00 98.69 97 PRO A N 1
ATOM 704 C CA . PRO A 1 97 ? 10.482 -5.106 8.892 1.00 98.69 97 PRO A CA 1
ATOM 705 C C . PRO A 1 97 ? 11.856 -5.760 9.005 1.00 98.69 97 PRO A C 1
ATOM 707 O O . PRO A 1 97 ? 12.093 -6.809 8.394 1.00 98.69 97 PRO A O 1
ATOM 710 N N . LYS A 1 98 ? 12.767 -5.186 9.798 1.00 98.44 98 LYS A N 1
ATOM 711 C CA . LYS A 1 98 ? 14.167 -5.637 9.879 1.00 98.44 98 LYS A CA 1
ATOM 712 C C . LYS A 1 98 ? 14.300 -7.137 10.138 1.00 98.44 98 LYS A C 1
ATOM 714 O O . LYS A 1 98 ? 15.178 -7.781 9.565 1.00 98.44 98 LYS A O 1
ATOM 719 N N . LYS A 1 99 ? 13.418 -7.711 10.962 1.00 98.19 99 LYS A N 1
ATOM 720 C CA . LYS A 1 99 ? 13.401 -9.154 11.246 1.00 98.19 99 LYS A CA 1
ATOM 721 C C . LYS A 1 99 ? 13.050 -10.013 10.027 1.00 98.19 99 LYS A C 1
ATOM 723 O O . LYS A 1 99 ? 13.651 -11.066 9.841 1.00 98.19 99 LYS A O 1
ATOM 728 N N . LEU A 1 100 ? 12.141 -9.548 9.168 1.00 98.56 100 LEU A N 1
ATOM 729 C CA . LEU A 1 100 ? 11.788 -10.228 7.920 1.00 98.56 100 LEU A CA 1
ATOM 730 C C . LEU A 1 100 ? 12.895 -10.062 6.876 1.00 98.56 100 LEU A C 1
ATOM 732 O O . LEU A 1 100 ? 13.268 -11.030 6.215 1.00 98.56 100 LEU A O 1
ATOM 736 N N . ALA A 1 101 ? 13.481 -8.866 6.782 1.00 98.31 101 ALA A N 1
ATOM 737 C CA . ALA A 1 101 ? 14.623 -8.617 5.906 1.00 98.31 101 ALA A CA 1
ATOM 738 C C . ALA A 1 101 ? 15.825 -9.510 6.271 1.00 98.31 101 ALA A C 1
ATOM 740 O O . ALA A 1 101 ? 16.436 -10.118 5.393 1.00 98.31 101 ALA A O 1
ATOM 741 N N . ALA A 1 102 ? 16.123 -9.662 7.568 1.00 98.19 102 ALA A N 1
ATOM 742 C CA . ALA A 1 102 ? 17.161 -10.570 8.064 1.00 98.19 102 ALA A CA 1
ATOM 743 C C . ALA A 1 102 ? 16.858 -12.051 7.766 1.00 98.19 102 ALA A C 1
ATOM 745 O O . ALA A 1 102 ? 17.783 -12.833 7.560 1.00 98.19 102 ALA A O 1
ATOM 746 N N . ALA A 1 103 ? 15.577 -12.423 7.689 1.00 98.00 103 ALA A N 1
ATOM 747 C CA . ALA A 1 103 ? 15.120 -13.746 7.261 1.00 98.00 103 ALA A CA 1
ATOM 748 C C . ALA A 1 103 ? 15.088 -13.925 5.726 1.00 98.00 103 ALA A C 1
ATOM 750 O O . ALA A 1 103 ? 14.692 -14.980 5.236 1.00 98.00 103 ALA A O 1
ATOM 751 N N . GLY A 1 104 ? 15.517 -12.919 4.956 1.00 98.25 104 GLY A N 1
ATOM 752 C CA . GLY A 1 104 ? 15.641 -12.990 3.500 1.00 98.25 104 GLY A CA 1
ATOM 753 C C . GLY A 1 104 ? 14.426 -12.495 2.715 1.00 98.25 104 GLY A C 1
ATOM 754 O O . GLY A 1 104 ? 14.427 -12.607 1.487 1.00 98.25 104 GLY A O 1
ATOM 755 N N . VAL A 1 105 ? 13.415 -11.917 3.373 1.00 98.44 105 VAL A N 1
ATOM 756 C CA . VAL A 1 105 ? 12.284 -11.275 2.688 1.00 98.44 105 VAL A CA 1
ATOM 757 C C . VAL A 1 105 ? 12.776 -1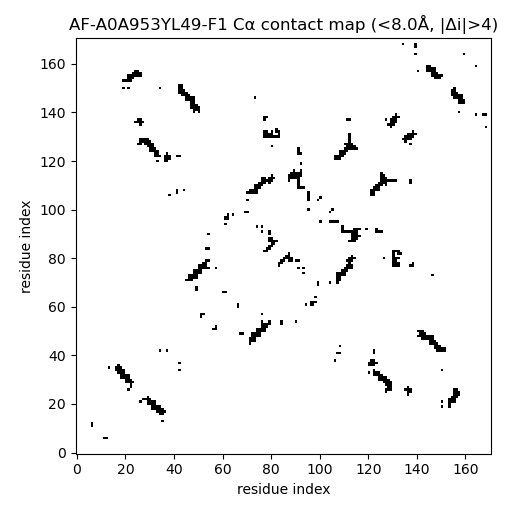0.018 1.972 1.00 98.44 105 VAL A C 1
ATOM 759 O O . VAL A 1 105 ? 13.344 -9.117 2.588 1.00 98.44 105 VAL A O 1
ATOM 762 N N . LYS A 1 106 ? 12.568 -9.961 0.653 1.00 97.75 106 LYS A N 1
ATOM 763 C CA . LYS A 1 106 ? 13.020 -8.847 -0.203 1.00 97.75 106 LYS A CA 1
ATOM 764 C C . LYS A 1 106 ? 11.891 -7.935 -0.668 1.00 97.75 106 LYS A C 1
ATOM 766 O O . LYS A 1 106 ? 12.147 -6.791 -1.031 1.00 97.75 106 LYS 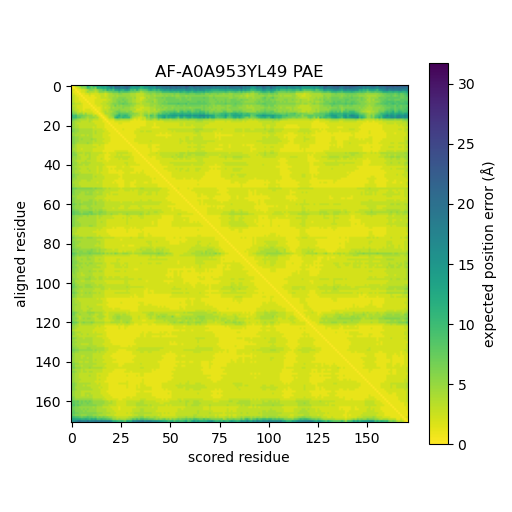A O 1
ATOM 771 N N . ASP A 1 107 ? 10.668 -8.448 -0.686 1.00 98.62 107 ASP A N 1
ATOM 772 C CA . ASP A 1 107 ? 9.474 -7.721 -1.091 1.00 98.62 107 ASP A CA 1
ATOM 773 C C . ASP A 1 107 ? 8.265 -8.293 -0.350 1.00 98.62 107 ASP A C 1
ATOM 775 O O . ASP A 1 107 ? 8.253 -9.469 0.011 1.00 98.62 107 ASP A O 1
ATOM 779 N N . MET A 1 108 ? 7.272 -7.441 -0.136 1.00 98.62 108 MET A N 1
ATOM 780 C CA . MET A 1 108 ? 5.958 -7.777 0.398 1.00 98.62 108 MET A CA 1
ATOM 781 C C . MET A 1 108 ? 4.962 -6.721 -0.077 1.00 98.62 108 MET A C 1
ATOM 783 O O . MET A 1 108 ? 5.358 -5.604 -0.444 1.00 98.62 108 MET A O 1
ATOM 787 N N . VAL A 1 109 ? 3.676 -7.059 -0.065 1.00 98.88 109 VAL A N 1
ATOM 788 C CA . VAL A 1 109 ? 2.638 -6.114 -0.478 1.00 98.88 109 VAL A CA 1
ATOM 789 C C . VAL A 1 109 ? 2.504 -5.011 0.571 1.00 98.88 109 VAL A C 1
ATOM 791 O O . VAL A 1 109 ? 2.335 -5.269 1.761 1.00 98.88 109 VAL A O 1
ATOM 794 N N . ARG A 1 110 ? 2.602 -3.760 0.121 1.00 98.88 110 ARG A N 1
ATOM 795 C CA . ARG A 1 110 ? 2.524 -2.562 0.969 1.00 98.88 110 ARG A CA 1
ATOM 796 C C . ARG A 1 110 ? 1.557 -1.573 0.353 1.00 98.88 110 ARG A C 1
ATOM 798 O O . ARG A 1 110 ? 1.617 -1.340 -0.854 1.00 98.88 110 ARG A O 1
ATOM 805 N N . ILE A 1 111 ? 0.670 -1.000 1.152 1.00 98.88 111 ILE A N 1
ATOM 806 C CA . ILE A 1 111 ? -0.384 -0.121 0.652 1.00 98.88 111 ILE A CA 1
ATOM 807 C C . ILE A 1 111 ? -0.479 1.157 1.483 1.00 98.88 111 ILE A C 1
ATOM 809 O O . ILE A 1 111 ? -0.295 1.133 2.699 1.00 98.88 111 ILE A O 1
ATOM 813 N N . SER A 1 112 ? -0.762 2.285 0.831 1.00 98.94 112 SER A N 1
ATOM 814 C CA . SER A 1 112 ? -1.010 3.549 1.529 1.00 98.94 112 SER A CA 1
ATOM 815 C C . SER A 1 112 ? -1.770 4.572 0.688 1.00 98.94 112 SER A C 1
ATOM 817 O O . SER A 1 112 ? -1.854 4.480 -0.541 1.00 98.94 112 SER A O 1
ATOM 819 N N . ASP A 1 113 ? -2.257 5.609 1.361 1.00 98.81 113 ASP A N 1
ATOM 820 C CA . ASP A 1 113 ? -2.711 6.862 0.755 1.00 98.81 113 ASP A CA 1
ATOM 821 C C . ASP A 1 113 ? -1.549 7.836 0.443 1.00 98.81 113 ASP A C 1
ATOM 823 O O . ASP A 1 113 ? -1.783 8.975 0.047 1.00 98.81 113 ASP A O 1
ATOM 827 N N . ALA A 1 114 ? -0.291 7.390 0.549 1.00 98.69 114 ALA A N 1
ATOM 828 C CA . ALA A 1 114 ? 0.911 8.188 0.307 1.00 98.69 114 ALA A CA 1
ATOM 829 C C . ALA A 1 114 ? 1.442 8.082 -1.137 1.00 98.69 114 ALA A C 1
ATOM 831 O O . ALA A 1 114 ? 0.891 7.384 -2.003 1.00 98.69 114 ALA A O 1
ATOM 832 N N . ARG A 1 115 ? 2.554 8.781 -1.410 1.00 98.62 115 ARG A N 1
ATOM 833 C CA . ARG A 1 115 ? 3.366 8.605 -2.631 1.00 98.62 115 ARG A CA 1
ATOM 834 C C . ARG A 1 115 ? 4.635 7.812 -2.328 1.00 98.62 115 ARG A C 1
ATOM 836 O O . ARG A 1 115 ? 4.900 7.452 -1.188 1.00 98.62 115 ARG A O 1
ATOM 843 N N . MET A 1 116 ? 5.452 7.570 -3.347 1.00 97.88 116 MET A N 1
ATOM 844 C CA . MET A 1 116 ? 6.821 7.076 -3.189 1.00 97.88 116 MET A CA 1
ATOM 845 C C . MET A 1 116 ? 7.738 7.744 -4.212 1.00 97.88 116 MET A C 1
ATOM 847 O O . MET A 1 116 ? 7.260 8.259 -5.225 1.00 97.88 116 MET A O 1
ATOM 851 N N . SER A 1 117 ? 9.046 7.673 -3.974 1.00 96.19 117 SER A N 1
ATOM 852 C CA . SER A 1 117 ? 10.043 8.131 -4.938 1.00 96.19 117 SER A CA 1
ATOM 853 C C . SER A 1 117 ? 9.978 7.337 -6.245 1.00 96.19 117 SER A C 1
ATOM 855 O O . SER A 1 117 ? 9.786 6.119 -6.246 1.00 96.19 117 SER A O 1
ATOM 857 N N . GLY A 1 118 ? 10.221 7.997 -7.380 1.00 93.69 118 GLY A N 1
ATOM 858 C CA . GLY A 1 118 ? 10.276 7.332 -8.688 1.00 93.69 118 GLY A CA 1
ATOM 859 C C . GLY A 1 118 ? 11.339 6.225 -8.776 1.00 93.69 118 GLY A C 1
ATOM 860 O O . GLY A 1 118 ? 11.168 5.273 -9.543 1.00 93.69 118 GLY A O 1
ATOM 861 N N . THR A 1 119 ? 12.388 6.313 -7.952 1.00 94.06 119 THR A N 1
ATOM 862 C CA . THR A 1 119 ? 13.508 5.359 -7.877 1.00 94.06 119 THR A CA 1
ATOM 863 C C . THR A 1 119 ? 13.178 4.074 -7.110 1.00 94.06 119 THR A C 1
ATOM 865 O O . THR A 1 119 ? 13.937 3.111 -7.190 1.00 94.06 119 THR A O 1
ATOM 868 N N . ALA A 1 120 ? 12.050 4.031 -6.391 1.00 95.31 120 ALA A N 1
ATOM 869 C CA . ALA A 1 120 ? 11.654 2.886 -5.575 1.00 95.31 120 ALA A CA 1
ATOM 870 C C . ALA A 1 120 ? 11.190 1.679 -6.415 1.00 95.31 120 ALA A C 1
ATOM 872 O O . ALA A 1 120 ? 10.785 1.819 -7.573 1.00 95.31 120 ALA A O 1
ATOM 873 N N . PHE A 1 121 ? 11.208 0.490 -5.816 1.00 94.75 121 PHE A N 1
ATOM 874 C CA . PHE A 1 121 ? 10.764 -0.777 -6.410 1.00 94.75 121 PHE A CA 1
ATOM 875 C C . PHE A 1 121 ? 9.972 -1.612 -5.391 1.00 94.75 121 PHE A C 1
ATOM 877 O O . PHE A 1 121 ? 9.853 -1.238 -4.230 1.00 94.75 121 PHE A O 1
ATOM 884 N N . GLY A 1 122 ? 9.429 -2.745 -5.820 1.00 97.38 122 GLY A N 1
ATOM 885 C CA . GLY A 1 122 ? 8.627 -3.643 -4.996 1.00 97.38 122 GLY A CA 1
ATOM 886 C C . GLY A 1 122 ? 7.124 -3.511 -5.233 1.00 97.38 122 GLY A C 1
ATOM 887 O O . GLY A 1 122 ? 6.649 -2.684 -6.018 1.00 97.38 122 GLY A O 1
ATOM 888 N N . THR A 1 123 ? 6.369 -4.372 -4.561 1.00 98.69 123 THR A N 1
ATOM 889 C CA . THR A 1 123 ? 4.931 -4.544 -4.791 1.00 98.69 123 THR A CA 1
ATOM 890 C C . THR A 1 123 ? 4.126 -3.585 -3.918 1.00 98.69 123 THR A C 1
ATOM 892 O O . THR A 1 123 ? 3.672 -3.933 -2.831 1.00 98.69 123 THR A O 1
ATOM 895 N N . ILE A 1 124 ? 3.993 -2.340 -4.381 1.00 98.81 124 ILE A N 1
ATOM 896 C CA . ILE A 1 124 ? 3.471 -1.235 -3.567 1.00 98.81 124 ILE A CA 1
ATOM 897 C C . ILE A 1 124 ? 2.282 -0.559 -4.244 1.00 98.81 124 ILE A C 1
ATOM 899 O O . ILE A 1 124 ? 2.392 -0.074 -5.373 1.00 98.81 124 ILE A O 1
ATOM 903 N N . VAL A 1 125 ? 1.161 -0.494 -3.527 1.00 98.88 125 VAL A N 1
ATOM 904 C CA . VAL A 1 125 ? -0.032 0.257 -3.922 1.00 98.88 125 VAL A CA 1
ATOM 905 C C . VAL A 1 125 ? 0.002 1.633 -3.264 1.00 98.88 125 VAL A C 1
ATOM 907 O O . VAL A 1 125 ? 0.180 1.768 -2.056 1.00 98.88 125 VAL A O 1
ATOM 910 N N . LEU A 1 126 ? -0.168 2.667 -4.074 1.00 98.88 126 LEU A N 1
ATOM 911 C CA . LEU A 1 126 ? -0.047 4.062 -3.671 1.00 98.88 126 LEU A CA 1
ATOM 912 C C . LEU A 1 126 ? -1.317 4.826 -4.013 1.00 98.88 126 LEU A C 1
ATOM 914 O O . LEU A 1 126 ? -2.101 4.404 -4.867 1.00 98.88 126 LEU A O 1
ATOM 918 N N . HIS A 1 127 ? -1.443 6.013 -3.424 1.00 98.69 127 HIS A N 1
ATOM 919 C CA . HIS A 1 127 ? -2.488 6.979 -3.763 1.00 98.69 127 HIS A CA 1
ATOM 920 C C . HIS A 1 127 ? -3.895 6.399 -3.592 1.00 98.69 127 HIS A C 1
ATOM 922 O O . HIS A 1 127 ? -4.805 6.778 -4.334 1.00 98.69 127 HIS A O 1
ATOM 928 N N . ILE A 1 128 ? -4.074 5.474 -2.641 1.00 98.88 128 ILE A N 1
ATOM 929 C CA . ILE A 1 128 ? -5.404 4.966 -2.313 1.00 98.88 128 ILE A CA 1
ATOM 930 C C . ILE A 1 128 ? -6.305 6.158 -2.009 1.00 98.88 128 ILE A C 1
ATOM 932 O O . ILE A 1 128 ? -6.007 6.978 -1.140 1.00 98.88 128 ILE A O 1
ATOM 936 N N . SER A 1 129 ? -7.374 6.262 -2.793 1.00 98.75 129 SER A N 1
ATOM 937 C CA . SER A 1 129 ? -8.273 7.402 -2.790 1.00 98.75 129 SER A CA 1
ATOM 938 C C . SER A 1 129 ? -9.724 6.947 -2.588 1.00 98.75 129 SER A C 1
ATOM 940 O O . SER A 1 129 ? -10.160 5.996 -3.249 1.00 98.75 129 SER A O 1
ATOM 942 N N . PRO A 1 130 ? -10.521 7.653 -1.761 1.00 98.69 130 PRO A N 1
ATOM 943 C CA . PRO A 1 130 ? -10.139 8.779 -0.898 1.00 98.69 130 PRO A CA 1
ATOM 944 C C . PRO A 1 130 ? -9.110 8.402 0.182 1.00 98.69 130 PRO A C 1
ATOM 946 O O . PRO A 1 130 ? -9.084 7.259 0.630 1.00 98.69 130 PRO A O 1
ATOM 949 N N . GLU A 1 131 ? -8.279 9.367 0.597 1.00 98.75 131 GLU A N 1
ATOM 950 C CA . GLU A 1 131 ? -7.312 9.166 1.688 1.00 98.75 131 GLU A CA 1
ATOM 951 C C . GLU A 1 131 ? -8.020 8.878 3.023 1.00 98.75 131 GLU A C 1
ATOM 953 O O . GLU A 1 131 ? -9.192 9.226 3.216 1.00 98.75 131 GLU A O 1
ATOM 958 N N . ALA A 1 132 ? -7.303 8.287 3.979 1.00 98.62 132 ALA A N 1
ATOM 959 C CA . ALA A 1 132 ? -7.886 7.936 5.270 1.00 98.62 132 ALA A CA 1
ATOM 960 C C . ALA A 1 132 ? -8.354 9.172 6.058 1.00 98.62 132 ALA A C 1
ATOM 962 O O . ALA A 1 132 ? -9.441 9.170 6.630 1.00 98.62 132 ALA A O 1
ATOM 963 N N . ALA A 1 133 ? -7.599 10.272 5.993 1.00 98.25 133 ALA A N 1
ATOM 964 C CA . ALA A 1 133 ? -7.889 11.507 6.725 1.00 98.25 133 ALA A CA 1
ATOM 965 C C . ALA A 1 133 ? -9.194 12.218 6.304 1.00 98.25 133 ALA A C 1
ATOM 967 O O . ALA A 1 133 ? -9.623 13.161 6.968 1.00 98.25 133 ALA A O 1
ATOM 968 N N . VAL A 1 134 ? -9.831 11.798 5.204 1.00 97.94 134 VAL A N 1
ATOM 969 C CA . VAL A 1 134 ? -11.154 12.291 4.771 1.00 97.94 134 VAL A CA 1
ATOM 970 C C . VAL A 1 134 ? -12.246 11.223 4.860 1.00 97.94 134 VAL A C 1
ATOM 972 O O . VAL A 1 134 ? -13.301 11.379 4.249 1.00 97.94 134 VAL A O 1
ATOM 975 N N . GLY A 1 135 ? -11.998 10.139 5.600 1.00 97.44 135 GLY A N 1
ATOM 976 C CA . GLY A 1 135 ? -12.952 9.047 5.793 1.00 97.44 135 GLY A CA 1
ATOM 977 C C . GLY A 1 135 ? -13.005 8.051 4.632 1.00 97.44 135 GLY A C 1
ATOM 978 O O . GLY A 1 135 ? -14.021 7.382 4.444 1.00 97.44 135 GLY A O 1
ATOM 979 N N . GLY A 1 136 ? -11.943 7.955 3.824 1.00 98.31 136 GLY A N 1
ATOM 980 C CA . GLY A 1 136 ? -11.837 6.915 2.803 1.00 98.31 136 GLY A CA 1
ATOM 981 C C . GLY A 1 136 ? -11.795 5.503 3.407 1.00 98.31 136 GLY A C 1
ATOM 982 O O . GLY A 1 136 ? -11.427 5.352 4.572 1.00 98.31 136 GLY A O 1
ATOM 983 N N . PRO A 1 137 ? -12.108 4.442 2.637 1.00 98.50 137 PRO A N 1
ATOM 984 C CA . PRO A 1 137 ? -12.157 3.072 3.161 1.00 98.50 137 PRO A CA 1
ATOM 985 C C . PRO A 1 137 ? -10.859 2.579 3.811 1.00 98.50 137 PRO A C 1
ATOM 987 O O . PRO A 1 137 ? -10.917 1.758 4.721 1.00 98.50 137 PRO A O 1
ATOM 990 N N . LEU A 1 138 ? -9.700 3.120 3.414 1.00 98.75 138 LEU A N 1
ATOM 991 C CA . LEU A 1 138 ? -8.413 2.847 4.064 1.00 98.75 138 LEU A CA 1
ATOM 992 C C . LEU A 1 138 ? -8.417 3.194 5.566 1.00 98.75 138 LEU A C 1
ATOM 994 O O . LEU A 1 138 ? -7.736 2.535 6.347 1.00 98.75 138 LEU A O 1
ATOM 998 N N . ALA A 1 139 ? -9.204 4.191 5.987 1.00 98.50 139 ALA A N 1
ATOM 999 C CA . ALA A 1 139 ? -9.363 4.547 7.397 1.00 98.50 139 ALA A CA 1
ATOM 1000 C C . ALA A 1 139 ? -10.022 3.434 8.222 1.00 98.50 139 ALA A C 1
ATOM 1002 O O . ALA A 1 139 ? -9.828 3.393 9.429 1.00 98.50 139 ALA A O 1
ATOM 1003 N N . LEU A 1 140 ? -10.772 2.532 7.586 1.00 98.56 140 LEU A N 1
ATOM 1004 C CA . LEU A 1 140 ? -11.564 1.492 8.249 1.00 98.56 140 LEU A CA 1
ATOM 1005 C C . LEU A 1 140 ? -10.822 0.162 8.382 1.00 98.56 140 LEU A C 1
ATOM 1007 O O . LEU A 1 140 ? -11.394 -0.794 8.902 1.00 98.56 140 LEU A O 1
ATOM 1011 N N . VAL A 1 141 ? -9.600 0.069 7.857 1.00 98.75 141 VAL A N 1
ATOM 1012 C CA . VAL A 1 141 ? -8.786 -1.143 7.958 1.00 98.75 141 VAL A CA 1
ATOM 1013 C C . VAL A 1 141 ? -8.312 -1.312 9.400 1.00 98.75 141 VAL A C 1
ATOM 1015 O O . VAL A 1 141 ? -7.829 -0.361 10.016 1.00 98.75 141 VAL A O 1
ATOM 1018 N N . GLU A 1 142 ? -8.433 -2.524 9.924 1.00 98.62 142 GLU A N 1
ATOM 1019 C CA . GLU A 1 142 ? -7.914 -2.923 11.232 1.00 98.62 142 GLU A CA 1
ATOM 1020 C C . GLU A 1 142 ? -6.898 -4.063 11.082 1.00 98.62 142 GLU A C 1
ATOM 1022 O O . GLU A 1 142 ? -6.921 -4.816 10.102 1.00 98.62 142 GLU A O 1
ATOM 1027 N N . ASP A 1 143 ? -6.003 -4.194 12.065 1.00 98.69 143 ASP A N 1
ATOM 1028 C CA . ASP A 1 143 ? -5.090 -5.335 12.158 1.00 98.69 143 ASP A CA 1
ATOM 1029 C C . ASP A 1 143 ? -5.882 -6.649 12.095 1.00 98.69 143 ASP A C 1
ATOM 1031 O O . ASP A 1 143 ? -6.883 -6.824 12.791 1.00 98.69 143 ASP A O 1
ATOM 1035 N N . GLY A 1 144 ? -5.437 -7.593 11.265 1.00 98.62 144 GLY A N 1
ATOM 1036 C CA . GLY A 1 144 ? -6.136 -8.872 11.100 1.00 98.62 144 GLY A CA 1
ATOM 1037 C C . GLY A 1 144 ? -7.065 -8.958 9.887 1.00 98.62 144 GLY A C 1
ATOM 1038 O O . GLY A 1 144 ? -7.323 -10.069 9.409 1.00 98.62 144 GLY A O 1
ATOM 1039 N N . ASP A 1 145 ? -7.527 -7.827 9.349 1.00 98.81 145 ASP A N 1
ATOM 1040 C CA . ASP A 1 145 ? -8.407 -7.823 8.181 1.00 98.81 145 ASP A CA 1
ATOM 1041 C C . ASP A 1 145 ? -7.736 -8.475 6.969 1.00 98.81 145 ASP A C 1
ATOM 1043 O O . ASP A 1 145 ? -6.535 -8.339 6.750 1.00 98.81 145 ASP A O 1
ATOM 1047 N N . GLN A 1 146 ? -8.513 -9.164 6.138 1.00 98.81 146 GLN A N 1
ATOM 1048 C CA . GLN A 1 146 ? -7.997 -9.725 4.892 1.00 98.81 146 GLN A CA 1
ATOM 1049 C C . GLN A 1 146 ? -8.095 -8.695 3.765 1.00 98.81 146 GLN A C 1
ATOM 1051 O O . GLN A 1 146 ? -9.159 -8.122 3.532 1.00 98.81 146 GLN A O 1
ATOM 1056 N N . ILE A 1 147 ? -7.002 -8.488 3.034 1.00 98.94 147 ILE A N 1
ATOM 1057 C CA . ILE A 1 147 ? -6.955 -7.639 1.840 1.00 98.94 147 ILE A CA 1
ATOM 1058 C C . ILE A 1 147 ? -6.537 -8.500 0.650 1.00 98.94 147 ILE A C 1
ATOM 1060 O O . ILE A 1 147 ? -5.618 -9.311 0.754 1.00 98.94 147 ILE A O 1
ATOM 1064 N N . SER A 1 148 ? -7.201 -8.318 -0.489 1.00 98.88 148 SER A N 1
ATOM 1065 C CA . SER A 1 148 ? -6.849 -8.967 -1.752 1.00 98.88 148 SER A CA 1
ATOM 1066 C C . SER A 1 148 ? -6.388 -7.944 -2.782 1.00 98.88 148 SER A C 1
ATOM 1068 O O . SER A 1 148 ? -7.040 -6.924 -2.997 1.00 98.88 148 SER A O 1
ATOM 1070 N N . LEU A 1 149 ? -5.275 -8.251 -3.443 1.00 98.94 149 LEU A N 1
ATOM 1071 C CA . LEU A 1 149 ? -4.724 -7.536 -4.583 1.00 98.94 149 LEU A CA 1
ATOM 1072 C C . LEU A 1 149 ? -4.770 -8.451 -5.813 1.00 98.94 149 LEU A C 1
ATOM 1074 O O . LEU A 1 149 ? -4.210 -9.545 -5.795 1.00 98.94 149 LEU A O 1
ATOM 1078 N N . ASP A 1 150 ? -5.379 -7.983 -6.900 1.00 98.75 150 ASP A N 1
ATOM 1079 C CA . ASP A 1 150 ? -5.298 -8.615 -8.220 1.00 98.75 150 ASP A CA 1
ATOM 1080 C C . ASP A 1 150 ? -4.996 -7.540 -9.272 1.00 98.75 150 ASP A C 1
ATOM 1082 O O . ASP A 1 150 ? -5.879 -6.834 -9.769 1.00 98.75 150 ASP A O 1
ATOM 1086 N N . VAL A 1 151 ? -3.713 -7.391 -9.603 1.00 98.19 151 VAL A N 1
ATOM 1087 C CA . VAL A 1 151 ? -3.236 -6.354 -10.528 1.00 98.19 151 VAL A CA 1
ATOM 1088 C C . VAL A 1 151 ? -3.709 -6.622 -11.959 1.00 98.19 151 VAL A C 1
ATOM 1090 O O . VAL A 1 151 ? -4.039 -5.681 -12.686 1.00 98.19 151 VAL A O 1
ATOM 1093 N N . ALA A 1 152 ? -3.823 -7.891 -12.361 1.00 97.00 152 ALA A N 1
ATOM 1094 C CA . ALA A 1 152 ? -4.320 -8.256 -13.686 1.00 97.00 152 ALA A CA 1
ATOM 1095 C C . ALA A 1 152 ? -5.793 -7.853 -13.861 1.00 97.00 152 ALA A C 1
ATOM 1097 O O . ALA A 1 152 ? -6.160 -7.304 -14.905 1.00 97.00 152 ALA A O 1
ATOM 1098 N N . ALA A 1 153 ? -6.609 -8.045 -12.821 1.00 98.12 153 ALA A N 1
ATOM 1099 C CA . ALA A 1 153 ? -7.997 -7.590 -12.771 1.00 98.12 153 ALA A CA 1
ATOM 1100 C C . ALA A 1 153 ? -8.133 -6.082 -12.488 1.00 98.12 153 ALA A C 1
ATOM 1102 O O . ALA A 1 153 ? -9.186 -5.501 -12.742 1.00 98.12 153 ALA A O 1
ATOM 1103 N N . GLY A 1 154 ? -7.079 -5.423 -11.997 1.00 98.31 154 GLY A N 1
ATOM 1104 C CA . GLY A 1 154 ? -7.133 -4.029 -11.558 1.00 98.31 154 GLY A CA 1
ATOM 1105 C C . GLY A 1 154 ? -7.959 -3.849 -10.282 1.00 98.31 154 GLY A C 1
ATOM 1106 O O . GLY A 1 154 ? -8.699 -2.873 -10.176 1.00 98.31 154 GLY A O 1
ATOM 1107 N N . ARG A 1 155 ? -7.889 -4.809 -9.352 1.00 98.75 155 ARG A N 1
ATOM 1108 C CA . ARG A 1 155 ? -8.714 -4.853 -8.138 1.00 98.75 155 ARG A CA 1
ATOM 1109 C C . ARG A 1 155 ? -7.868 -4.812 -6.870 1.00 98.75 155 ARG A C 1
ATOM 1111 O O . ARG A 1 155 ? -6.838 -5.479 -6.784 1.00 98.75 155 ARG A O 1
ATOM 1118 N N . ILE A 1 156 ? -8.345 -4.056 -5.889 1.00 98.88 156 ILE A N 1
ATOM 1119 C CA . ILE A 1 156 ? -7.892 -4.081 -4.504 1.00 98.88 156 ILE A CA 1
ATOM 1120 C C . ILE A 1 156 ? -9.118 -4.061 -3.584 1.00 98.88 156 ILE A C 1
ATOM 1122 O O . ILE A 1 156 ? -9.929 -3.137 -3.630 1.00 98.88 156 ILE A O 1
ATOM 1126 N N . GLU A 1 157 ? -9.274 -5.109 -2.780 1.00 98.81 157 GLU A N 1
ATOM 1127 C CA . GLU A 1 157 ? -10.471 -5.339 -1.970 1.00 98.81 157 GLU A CA 1
ATOM 1128 C C . GLU A 1 157 ? -10.110 -5.541 -0.500 1.00 98.81 157 GLU A C 1
ATOM 1130 O O . GLU A 1 157 ? -9.219 -6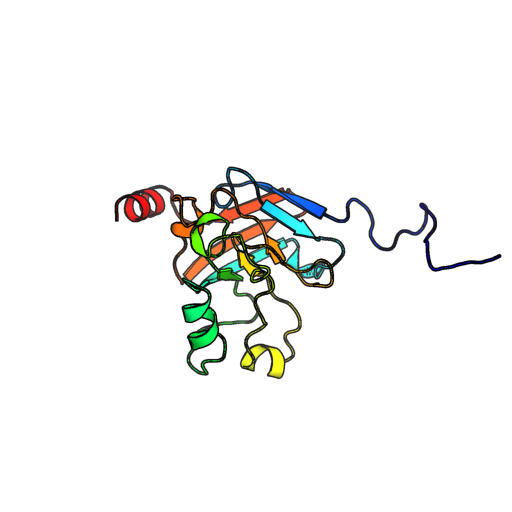.321 -0.172 1.00 98.81 157 GLU A O 1
ATOM 1135 N N . LEU A 1 158 ? -10.855 -4.887 0.382 1.00 98.75 158 LEU A N 1
ATOM 1136 C CA . LEU A 1 158 ? -10.932 -5.191 1.801 1.00 98.75 158 LEU A CA 1
ATOM 1137 C C . LEU A 1 158 ? -12.014 -6.257 1.996 1.00 98.75 158 LEU A C 1
ATOM 1139 O O . LEU A 1 158 ? -13.201 -5.998 1.793 1.00 98.75 158 LEU A O 1
ATOM 1143 N N . LEU A 1 159 ? -11.610 -7.465 2.381 1.00 98.56 159 LEU A N 1
ATOM 1144 C CA . LEU A 1 159 ? -12.476 -8.638 2.518 1.00 98.56 159 LEU A CA 1
ATOM 1145 C C . LEU A 1 159 ? -13.177 -8.658 3.884 1.00 98.56 159 LEU A C 1
ATOM 1147 O O . LEU A 1 159 ? -13.143 -9.644 4.620 1.00 98.56 159 LEU A O 1
ATOM 1151 N N . VAL A 1 160 ? -13.827 -7.546 4.215 1.00 98.19 160 VAL A N 1
ATOM 1152 C CA . VAL A 1 160 ? -14.609 -7.352 5.436 1.00 98.19 160 VAL A CA 1
ATOM 1153 C C . VAL A 1 160 ? -16.063 -7.134 5.038 1.00 98.19 160 VAL A C 1
ATOM 1155 O O . VAL A 1 160 ? -16.366 -6.465 4.051 1.00 98.19 160 VAL A O 1
ATOM 1158 N N . ARG A 1 161 ? -16.993 -7.724 5.793 1.00 97.31 161 ARG A N 1
ATOM 1159 C CA . ARG A 1 161 ? -18.427 -7.571 5.519 1.00 97.31 161 ARG A CA 1
ATOM 1160 C C . ARG A 1 161 ? -18.835 -6.104 5.660 1.00 97.31 161 ARG A C 1
ATOM 1162 O O . ARG A 1 161 ? -18.471 -5.457 6.637 1.00 97.31 161 ARG A O 1
ATOM 1169 N N . GLU A 1 162 ? -19.691 -5.624 4.760 1.00 95.88 162 GLU A N 1
ATOM 1170 C CA . GLU A 1 162 ? -20.178 -4.235 4.792 1.00 95.88 162 GLU A CA 1
ATOM 1171 C C . GLU A 1 162 ? -20.846 -3.842 6.115 1.00 95.88 162 GLU A C 1
ATOM 1173 O O . GLU A 1 162 ? -20.738 -2.691 6.518 1.00 95.88 162 GLU A O 1
ATOM 1178 N N . ALA A 1 163 ? -21.488 -4.780 6.824 1.00 97.00 163 ALA A N 1
ATOM 1179 C CA . ALA A 1 163 ? -22.045 -4.515 8.154 1.00 97.00 163 ALA A CA 1
ATOM 1180 C C . ALA A 1 163 ? -20.958 -4.084 9.157 1.00 97.00 163 ALA A C 1
ATOM 1182 O O . ALA A 1 163 ? -21.112 -3.071 9.829 1.00 97.00 163 ALA A O 1
ATOM 1183 N N . THR A 1 164 ? -19.827 -4.794 9.186 1.00 97.88 164 THR A N 1
ATOM 1184 C CA . THR A 1 164 ? -18.680 -4.451 10.038 1.00 97.88 164 THR A CA 1
ATOM 1185 C C . THR A 1 164 ? -18.041 -3.136 9.596 1.00 97.88 164 THR A C 1
ATOM 1187 O O . THR A 1 164 ? -17.710 -2.299 10.428 1.00 97.88 164 THR A O 1
ATOM 1190 N N . LEU A 1 165 ? -17.926 -2.890 8.287 1.00 97.12 165 LEU A N 1
ATOM 1191 C CA . LEU A 1 165 ? -17.422 -1.603 7.794 1.00 97.12 165 LEU A CA 1
ATOM 1192 C C . LEU A 1 165 ? -18.357 -0.438 8.143 1.00 97.12 165 LEU A C 1
ATOM 1194 O O . LEU A 1 165 ? -17.882 0.657 8.425 1.00 97.12 165 LEU A O 1
ATOM 1198 N N . ALA A 1 166 ? -19.672 -0.651 8.138 1.00 96.50 166 ALA A N 1
ATOM 1199 C CA . ALA A 1 166 ? -20.644 0.354 8.552 1.00 96.50 166 ALA A CA 1
ATOM 1200 C C . ALA A 1 166 ? -20.543 0.666 10.052 1.00 96.50 166 ALA A C 1
ATOM 1202 O O . ALA A 1 166 ? -20.584 1.838 10.413 1.00 96.50 166 ALA A O 1
ATOM 1203 N N . GLU A 1 167 ? -20.349 -0.351 10.898 1.00 97.00 167 GLU A N 1
ATOM 1204 C CA . GLU A 1 167 ? -20.076 -0.174 12.332 1.00 97.00 167 GLU A CA 1
ATOM 1205 C C . GLU A 1 167 ? -18.802 0.652 12.550 1.00 97.00 167 GLU A C 1
ATOM 1207 O O . GLU A 1 167 ? -18.829 1.636 13.284 1.00 97.00 167 GLU A O 1
ATOM 1212 N N . ARG A 1 168 ? -17.712 0.331 11.839 1.00 97.19 168 ARG A N 1
ATOM 1213 C CA . ARG A 1 168 ? -16.454 1.091 11.924 1.00 97.19 168 ARG A CA 1
ATOM 1214 C C . ARG A 1 168 ? -16.594 2.546 11.473 1.00 97.19 168 ARG A C 1
ATOM 1216 O O . ARG A 1 168 ? -15.971 3.409 12.067 1.00 97.19 168 ARG A O 1
ATOM 1223 N N . ARG A 1 169 ? -17.410 2.838 10.451 1.00 93.81 169 ARG A N 1
ATOM 1224 C CA . ARG A 1 169 ? -17.666 4.221 9.983 1.00 93.81 169 ARG A CA 1
ATOM 1225 C C . ARG A 1 169 ? -18.436 5.072 10.995 1.00 93.81 169 ARG A C 1
ATOM 1227 O O . ARG A 1 169 ? -18.441 6.292 10.856 1.00 93.81 169 ARG A O 1
ATOM 1234 N N . ALA A 1 170 ? -19.163 4.442 11.915 1.00 91.88 170 ALA A N 1
ATOM 1235 C CA . ALA A 1 170 ? -19.983 5.132 12.905 1.00 91.88 170 ALA A CA 1
ATOM 1236 C C . ALA A 1 170 ? -19.217 5.484 14.194 1.00 91.88 170 ALA A C 1
ATOM 1238 O O . ALA A 1 170 ? -19.731 6.277 14.984 1.00 91.88 170 ALA A O 1
ATOM 1239 N N . ASN A 1 171 ? -18.031 4.897 14.389 1.00 72.56 171 ASN A N 1
ATOM 1240 C CA . ASN A 1 171 ? -17.124 5.155 15.511 1.00 72.56 171 ASN A CA 1
ATOM 1241 C C . ASN A 1 171 ? -16.135 6.277 15.179 1.00 72.56 171 ASN A C 1
ATOM 1243 O O . ASN A 1 171 ? -15.788 7.025 16.120 1.00 72.56 171 ASN A O 1
#

Nearest PDB structures (foldseek):
  8epz-assembly1_B  T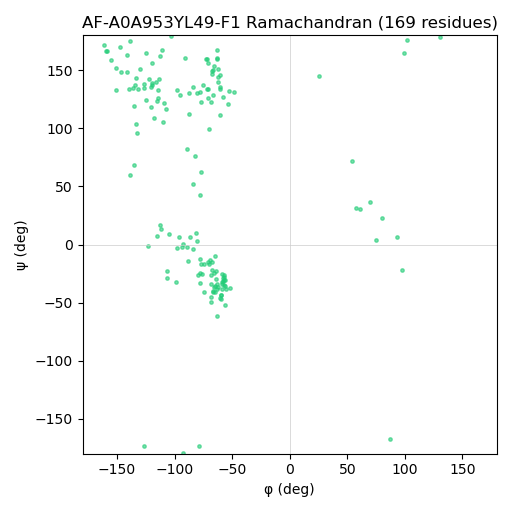M=9.827E-01  e=1.780E-22  Paralcaligenes ureilyticus
  9evv-assembly1_D  TM=9.763E-01  e=2.293E-22  Rhizobium leguminosarum bv. trifolii
  5j85-assembly1_A  TM=9.787E-01  e=2.603E-22  Rhizobium leguminosarum bv. trifolii
  5j84-assembly2_H  TM=9.739E-01  e=2.104E-21  Rhizobium leguminosarum bv. trifolii WSM2304
  5oyn-assembly1_D  TM=9.421E-01  e=2.171E-14  Caulobacter vibrioides CB15

Foldseek 3Di:
DDDDPDDDPVDDLDPDDQKFWADEQQFPVIWMWRVSQADPVQQWAKAWEDEQAAPVSLVVALQDPPRPDDQRHEYEYALQACRSNNPQDQCQCRDHHPVVVVVVRDEYEYEFCHHHDPPDGYRTIYNRPPGLVVPRSSVQGDGGWMWTHNRVVSYIYGPDDVVSSVVSSVD

Radius of gyration: 16.56 Å; Cα contacts (8 Å, |Δi|>4): 385; chains: 1; bounding box: 48×31×52 Å

Sequence (171 aa):
WPQDVVRPLAEPIHQGGGIRVLGGNLAPNGAIIKQAAATASLLKHAGRAVVFDSLRDLAERIDSPDLDVAPDDILVLRNAGPKGAPGMPEAGYIPIPKKLAAAGVKDMVRISDARMSGTAFGTIVLHISPEAAVGGPLALVEDGDQISLDVAAGRIELLVREATLAERRAN